Protein AF-A0A6A4GCD5-F1 (afdb_monomer)

Sequence (112 aa):
ACLWRMRKQFALQHAANCFMTFIFFMSSRQPARFQVSRSTGLVAMTELFAGGQQQPIFSTSDVVPFRFTPAFQNFLGPIVTEGVFAPSLMAIGRSLTETEVCKGNLLYKDIH

Organism: NCBI:txid1447944

Radius of gyration: 17.48 Å; Cα contacts (8 Å, |Δi|>4): 107; chains: 1; bounding box: 52×35×48 Å

Foldseek 3Di:
DQLVQLLLQLLLQLLVVLLVCLVQVWDDQDPVQWDADPRRNHIGGPDTDQDDDVDPDRHHPDPDSGDDDPVNCVSNDPCCCVVHNVVSNVVVVCVVPPDCVVVVVVVVVVPD

pLDDT: mean 81.47, std 13.57, range [47.88, 96.31]

InterPro domains:
  IPR000403 Phosphatidylinositol 3-/4-kinase, catalytic domain [PS50290] (1-112)
  IPR011009 Protein kinase-like domain superfamily [SSF56112] (3-98)

Structure (mmCIF, N/CA/C/O backbone):
data_AF-A0A6A4GCD5-F1
#
_entry.id   AF-A0A6A4GCD5-F1
#
loop_
_atom_site.group_PDB
_atom_site.id
_atom_site.type_symbol
_atom_site.label_atom_id
_atom_site.label_alt_id
_atom_site.label_comp_id
_atom_site.label_asym_id
_atom_site.label_entity_id
_atom_site.label_seq_id
_atom_site.pdbx_PDB_ins_code
_atom_site.Cartn_x
_atom_site.Cartn_y
_atom_site.Cartn_z
_atom_site.occupancy
_atom_site.B_iso_or_equiv
_atom_site.auth_seq_id
_atom_site.auth_comp_id
_atom_site.auth_asym_id
_atom_site.auth_atom_id
_atom_site.pdbx_PDB_model_num
ATOM 1 N N . ALA A 1 1 ? 3.331 -10.872 -18.044 1.00 60.28 1 ALA A N 1
ATOM 2 C CA . ALA A 1 1 ? 2.003 -10.747 -17.390 1.00 60.28 1 ALA A CA 1
ATOM 3 C C . ALA A 1 1 ? 2.014 -10.971 -15.864 1.00 60.28 1 ALA A C 1
ATOM 5 O O . ALA A 1 1 ? 1.301 -10.257 -15.167 1.00 60.28 1 ALA A O 1
ATOM 6 N N . CYS A 1 2 ? 2.771 -11.935 -15.311 1.00 80.50 2 CYS A N 1
ATOM 7 C CA . CYS A 1 2 ? 2.723 -12.247 -13.867 1.00 80.50 2 CYS A CA 1
ATOM 8 C C . CYS A 1 2 ? 3.266 -11.139 -12.949 1.00 80.50 2 CYS A C 1
ATOM 10 O O . CYS A 1 2 ? 2.625 -10.835 -11.951 1.00 80.50 2 CYS A O 1
ATOM 12 N N . LEU A 1 3 ? 4.381 -10.483 -13.303 1.00 86.81 3 LEU A N 1
ATOM 13 C CA . LEU A 1 3 ? 4.990 -9.451 -12.449 1.00 86.81 3 LEU A CA 1
ATOM 14 C C . LEU A 1 3 ? 4.065 -8.248 -12.210 1.00 86.81 3 LEU A C 1
ATOM 16 O O . LEU A 1 3 ? 3.947 -7.772 -11.088 1.00 86.81 3 LEU A O 1
ATOM 20 N N . TRP A 1 4 ? 3.371 -7.780 -13.250 1.00 88.81 4 TRP A N 1
ATOM 21 C CA . TRP A 1 4 ? 2.390 -6.698 -13.121 1.00 88.81 4 TRP A CA 1
ATOM 22 C C . TRP A 1 4 ? 1.266 -7.062 -12.146 1.00 88.81 4 TRP A C 1
ATOM 24 O O . TRP A 1 4 ? 0.966 -6.302 -11.227 1.00 88.81 4 TRP A O 1
ATOM 34 N N . ARG A 1 5 ? 0.685 -8.261 -12.305 1.00 88.94 5 ARG A N 1
ATOM 35 C CA . ARG A 1 5 ? -0.352 -8.768 -11.396 1.00 88.94 5 ARG A CA 1
ATOM 36 C C . ARG A 1 5 ? 0.168 -8.884 -9.963 1.00 88.94 5 ARG A C 1
ATOM 38 O O . ARG A 1 5 ? -0.534 -8.473 -9.049 1.00 88.94 5 ARG A O 1
ATOM 45 N N . MET A 1 6 ? 1.401 -9.358 -9.783 1.00 90.69 6 MET A N 1
ATOM 46 C CA . MET A 1 6 ? 2.056 -9.454 -8.477 1.00 90.69 6 MET A CA 1
ATOM 47 C C . MET A 1 6 ? 2.218 -8.080 -7.815 1.00 90.69 6 MET A C 1
ATOM 49 O O . MET A 1 6 ? 1.825 -7.919 -6.666 1.00 90.69 6 MET A O 1
ATOM 53 N N . ARG A 1 7 ? 2.724 -7.069 -8.539 1.00 91.56 7 ARG A N 1
ATOM 54 C CA . ARG A 1 7 ? 2.868 -5.689 -8.026 1.00 91.56 7 ARG A CA 1
ATOM 55 C C . ARG A 1 7 ? 1.520 -5.088 -7.639 1.00 91.56 7 ARG A C 1
ATOM 57 O O . ARG A 1 7 ? 1.414 -4.466 -6.589 1.00 91.56 7 ARG A O 1
ATOM 64 N N . LYS A 1 8 ? 0.488 -5.312 -8.459 1.00 92.50 8 LYS A N 1
ATOM 65 C CA . LYS A 1 8 ? -0.876 -4.856 -8.168 1.00 92.50 8 LYS A CA 1
ATOM 66 C C . LYS A 1 8 ? -1.431 -5.510 -6.899 1.00 92.50 8 LYS A C 1
ATOM 68 O O . LYS A 1 8 ? -1.947 -4.806 -6.041 1.00 92.50 8 LYS A O 1
ATOM 73 N N . GLN A 1 9 ? -1.308 -6.831 -6.763 1.00 93.00 9 GLN A N 1
ATOM 74 C CA . GLN A 1 9 ? -1.781 -7.558 -5.578 1.00 93.00 9 GLN A CA 1
ATOM 75 C C . GLN A 1 9 ? -1.024 -7.158 -4.310 1.00 93.00 9 GLN A C 1
ATOM 77 O O . GLN A 1 9 ? -1.648 -6.903 -3.279 1.00 93.00 9 GLN A O 1
ATOM 82 N N . PHE A 1 10 ? 0.298 -7.016 -4.417 1.00 92.44 10 PHE A N 1
ATOM 83 C CA . PHE A 1 10 ? 1.143 -6.519 -3.338 1.00 92.44 10 PHE A CA 1
ATOM 84 C C . PHE A 1 10 ? 0.704 -5.117 -2.895 1.00 92.44 10 PHE A C 1
ATOM 86 O O . PHE A 1 10 ? 0.533 -4.886 -1.704 1.00 92.44 10 PHE A O 1
ATOM 93 N N . ALA A 1 11 ? 0.472 -4.194 -3.838 1.00 94.12 11 ALA A N 1
ATOM 94 C CA . ALA A 1 11 ? 0.034 -2.831 -3.531 1.00 94.12 11 ALA A CA 1
ATOM 95 C C . ALA A 1 11 ? -1.291 -2.806 -2.755 1.00 94.12 11 ALA A C 1
ATOM 97 O O . ALA A 1 11 ? -1.399 -2.087 -1.767 1.00 94.12 11 ALA A O 1
ATOM 98 N N . LEU A 1 12 ? -2.272 -3.614 -3.172 1.00 94.31 12 LEU A N 1
ATOM 99 C CA . LEU A 1 12 ? -3.586 -3.693 -2.525 1.00 94.31 12 LEU A CA 1
ATOM 100 C C . LEU A 1 12 ? -3.487 -4.180 -1.074 1.00 94.31 12 LEU A C 1
ATOM 102 O O . LEU A 1 12 ? -4.036 -3.557 -0.167 1.00 94.31 12 LEU A O 1
ATOM 106 N N . GLN A 1 13 ? -2.757 -5.269 -0.839 1.00 93.06 13 GLN A N 1
ATOM 107 C CA . GLN A 1 13 ? -2.615 -5.830 0.508 1.00 93.06 13 GLN A CA 1
ATOM 108 C C . GLN A 1 13 ? -1.722 -4.990 1.405 1.00 93.06 13 GLN A C 1
ATOM 110 O O . GLN A 1 13 ? -2.021 -4.819 2.585 1.00 93.06 13 GLN A O 1
ATOM 115 N N . HIS A 1 14 ? -0.657 -4.415 0.848 1.00 92.12 14 HIS A N 1
ATOM 116 C CA . HIS A 1 14 ? 0.195 -3.504 1.598 1.00 92.12 14 HIS A CA 1
ATOM 117 C C . HIS A 1 14 ? -0.571 -2.239 2.005 1.00 92.12 14 HIS A C 1
ATOM 119 O O . HIS A 1 14 ? -0.418 -1.790 3.136 1.00 92.12 14 HIS A O 1
ATOM 125 N N . ALA A 1 15 ? -1.455 -1.711 1.145 1.00 93.81 15 ALA A N 1
ATOM 126 C CA . ALA A 1 15 ? -2.340 -0.594 1.494 1.00 93.81 15 ALA A CA 1
ATOM 127 C C . ALA A 1 15 ? -3.279 -0.954 2.655 1.00 93.81 15 ALA A C 1
ATOM 129 O O . ALA A 1 15 ? -3.361 -0.201 3.625 1.00 93.81 15 ALA A O 1
ATOM 130 N N . ALA A 1 16 ? -3.920 -2.126 2.606 1.00 92.19 16 ALA A N 1
ATOM 131 C CA . ALA A 1 16 ? -4.758 -2.608 3.704 1.00 92.19 16 ALA A CA 1
ATOM 132 C C . ALA A 1 16 ? -3.967 -2.758 5.013 1.00 92.19 16 ALA A C 1
ATOM 134 O O . ALA A 1 16 ? -4.434 -2.341 6.072 1.00 92.19 16 ALA A O 1
ATOM 135 N N . ASN A 1 17 ? -2.740 -3.278 4.945 1.00 90.81 17 ASN A N 1
ATOM 136 C CA . ASN A 1 17 ? -1.878 -3.395 6.114 1.00 90.81 17 ASN A CA 1
ATOM 137 C C . ASN A 1 17 ? -1.484 -2.026 6.686 1.00 90.81 17 ASN A C 1
ATOM 139 O O . ASN A 1 17 ? -1.593 -1.814 7.891 1.00 90.81 17 ASN A O 1
ATOM 143 N N . CYS A 1 18 ? -1.071 -1.079 5.836 1.00 91.38 18 CYS A N 1
ATOM 144 C CA . CYS A 1 18 ? -0.773 0.291 6.255 1.00 91.38 18 CYS A CA 1
ATOM 145 C C . CYS A 1 18 ? -1.976 0.933 6.952 1.00 91.38 18 CYS A C 1
ATOM 147 O O . CYS A 1 18 ? -1.819 1.501 8.032 1.00 91.38 18 CYS A O 1
ATOM 149 N N . PHE A 1 19 ? -3.167 0.775 6.375 1.00 91.31 19 PHE A N 1
ATOM 150 C CA . PHE A 1 19 ? -4.408 1.287 6.939 1.00 91.31 19 PHE A CA 1
ATOM 151 C C . PHE A 1 19 ? -4.720 0.687 8.319 1.00 91.31 19 PHE A C 1
ATOM 153 O O . PHE A 1 19 ? -4.962 1.429 9.270 1.00 91.31 19 PHE A O 1
ATOM 160 N N . MET A 1 20 ? -4.644 -0.642 8.460 1.00 88.75 20 MET A N 1
ATOM 161 C CA . MET A 1 20 ? -4.859 -1.319 9.746 1.00 88.75 20 MET A CA 1
ATOM 162 C C . MET A 1 20 ? -3.853 -0.859 10.802 1.00 88.75 20 MET A C 1
ATOM 164 O O . MET A 1 20 ? -4.243 -0.526 11.920 1.00 88.75 20 MET A O 1
ATOM 168 N N . THR A 1 21 ? -2.566 -0.777 10.443 1.00 87.31 21 THR A N 1
ATOM 169 C CA . THR A 1 21 ? -1.532 -0.342 11.392 1.00 87.31 21 THR A CA 1
ATOM 170 C C . THR A 1 21 ? -1.708 1.103 11.845 1.00 87.31 21 THR A C 1
ATOM 172 O O . THR A 1 21 ? -1.352 1.424 12.978 1.00 87.31 21 THR A O 1
ATOM 175 N N . PHE A 1 22 ? -2.279 1.946 10.980 1.00 88.19 22 PHE A N 1
ATOM 176 C CA . PHE A 1 22 ? -2.563 3.344 11.271 1.00 88.19 22 PHE A CA 1
ATOM 177 C C . PHE A 1 22 ? -3.752 3.498 12.227 1.00 88.19 22 PHE A C 1
ATOM 179 O O . PHE A 1 22 ? -3.611 4.152 13.255 1.00 88.19 22 PHE A O 1
ATOM 186 N N . ILE A 1 23 ? -4.896 2.863 11.939 1.00 87.81 23 ILE A N 1
ATOM 187 C CA . ILE A 1 23 ? -6.101 2.998 12.779 1.00 87.81 23 ILE A CA 1
ATOM 188 C C . ILE A 1 23 ? -5.938 2.334 14.148 1.00 87.81 23 ILE A C 1
ATOM 190 O O . ILE A 1 23 ? -6.387 2.884 15.150 1.00 87.81 23 ILE A O 1
ATOM 194 N N . PHE A 1 24 ? -5.294 1.167 14.214 1.00 84.81 24 PHE A N 1
ATOM 195 C CA . PHE A 1 24 ? -5.152 0.418 15.468 1.00 84.81 24 PHE A CA 1
ATOM 196 C C . PHE A 1 24 ? -3.881 0.759 16.260 1.00 84.81 24 PHE A C 1
ATOM 198 O O . PHE A 1 24 ? -3.559 0.052 17.213 1.00 84.81 24 PHE A O 1
ATOM 205 N N . PHE A 1 25 ? -3.146 1.812 15.876 1.00 81.25 25 PHE A N 1
ATOM 206 C CA . PHE A 1 25 ? -1.911 2.246 16.552 1.00 81.25 25 PHE A CA 1
ATOM 207 C C . PHE A 1 25 ? -0.917 1.095 16.776 1.00 81.25 25 PHE A C 1
ATOM 209 O O . PHE A 1 25 ? -0.322 0.925 17.841 1.00 81.25 25 PHE A O 1
ATOM 216 N N . MET A 1 26 ? -0.761 0.248 15.762 1.00 82.12 26 MET A N 1
ATOM 217 C CA . MET A 1 26 ? 0.005 -0.988 15.885 1.00 82.12 26 MET A CA 1
ATOM 218 C C . MET A 1 26 ? 1.496 -0.703 15.822 1.00 82.12 26 MET A C 1
ATOM 220 O O . MET A 1 26 ? 1.952 -0.143 14.827 1.00 82.12 26 MET A O 1
ATOM 224 N N . SER A 1 27 ? 2.270 -1.126 16.820 1.00 75.81 27 SER A N 1
ATOM 225 C CA . SER A 1 27 ? 3.723 -0.895 16.856 1.00 75.81 27 SER A CA 1
ATOM 226 C C . SER A 1 27 ? 4.525 -2.096 16.317 1.00 75.81 27 SER A C 1
ATOM 228 O O . SER A 1 27 ? 3.960 -3.101 15.888 1.00 75.81 27 SER A O 1
ATOM 230 N N . SER A 1 28 ? 5.861 -2.002 16.307 1.00 72.94 28 SER A N 1
ATOM 231 C CA . SER A 1 28 ? 6.786 -3.096 15.950 1.00 72.94 28 SER A CA 1
ATOM 232 C C . SER A 1 28 ? 6.653 -3.622 14.507 1.00 72.94 28 SER A C 1
ATOM 234 O O . SER A 1 28 ? 6.715 -4.821 14.228 1.00 72.94 28 SER A O 1
ATOM 236 N N . ARG A 1 29 ? 6.530 -2.709 13.534 1.00 77.75 29 ARG A N 1
ATOM 237 C CA . ARG A 1 29 ? 6.444 -3.020 12.089 1.00 77.75 29 ARG A CA 1
ATOM 238 C C . ARG A 1 29 ? 7.806 -3.412 11.496 1.00 77.75 29 ARG A C 1
ATOM 240 O O . ARG A 1 29 ? 8.331 -2.736 10.604 1.00 77.75 29 ARG A O 1
ATOM 247 N N . GLN A 1 30 ? 8.413 -4.479 12.009 1.00 82.88 30 GLN A N 1
ATOM 248 C CA . GLN A 1 30 ? 9.726 -4.968 11.582 1.00 82.88 30 GLN A CA 1
ATOM 249 C C . GLN A 1 30 ? 9.638 -5.710 10.237 1.00 82.88 30 GLN A C 1
ATOM 251 O O . GLN A 1 30 ? 8.641 -6.386 9.986 1.00 82.88 30 GLN A O 1
ATOM 256 N N . PRO A 1 31 ? 10.673 -5.654 9.372 1.00 82.38 31 PRO A N 1
ATOM 257 C CA . PRO A 1 31 ? 10.658 -6.338 8.074 1.00 82.38 31 PRO A CA 1
ATOM 258 C C . PRO A 1 31 ? 10.365 -7.841 8.170 1.00 82.38 31 PRO A C 1
ATOM 260 O O . PRO A 1 31 ? 9.639 -8.366 7.337 1.00 82.38 31 PRO A O 1
ATOM 263 N N . ALA A 1 32 ? 10.864 -8.510 9.215 1.00 85.00 32 ALA A N 1
ATOM 264 C CA . ALA A 1 32 ? 10.661 -9.942 9.448 1.00 85.00 32 ALA A CA 1
ATOM 265 C C . ALA A 1 32 ? 9.185 -10.335 9.660 1.00 85.00 32 ALA A C 1
ATOM 267 O O . ALA A 1 32 ? 8.826 -11.502 9.522 1.00 85.00 32 ALA A O 1
ATOM 268 N N . ARG A 1 33 ? 8.318 -9.367 9.982 1.00 85.25 33 ARG A N 1
ATOM 269 C CA . ARG A 1 33 ? 6.880 -9.590 10.165 1.00 85.25 33 ARG A CA 1
ATOM 270 C C . ARG A 1 33 ? 6.112 -9.630 8.847 1.00 85.25 33 ARG A C 1
ATOM 272 O O . ARG A 1 33 ? 4.988 -10.119 8.839 1.00 85.25 33 ARG A O 1
ATOM 279 N N . PHE A 1 34 ? 6.700 -9.152 7.751 1.00 86.88 34 PHE A N 1
ATOM 280 C CA . PHE A 1 34 ? 6.068 -9.136 6.435 1.00 86.88 34 PHE A CA 1
ATOM 281 C C . PHE A 1 34 ? 6.407 -10.412 5.670 1.00 86.88 34 PHE A C 1
ATOM 283 O O . PHE A 1 34 ? 7.540 -10.620 5.242 1.00 86.88 34 PHE A O 1
ATOM 290 N N . GLN A 1 35 ? 5.398 -11.249 5.468 1.00 88.94 35 GLN A N 1
ATOM 291 C CA . GLN A 1 35 ? 5.479 -12.465 4.674 1.00 88.94 35 GLN A CA 1
ATOM 292 C C . GLN A 1 35 ? 4.926 -12.175 3.283 1.00 88.94 35 GLN A C 1
ATOM 294 O O . GLN A 1 35 ? 3.781 -11.745 3.149 1.00 88.94 35 GLN A O 1
ATOM 299 N N . VAL A 1 36 ? 5.736 -12.394 2.246 1.00 87.00 36 VAL A N 1
ATOM 300 C CA . VAL A 1 36 ? 5.350 -12.122 0.855 1.00 87.00 36 VAL A CA 1
ATOM 301 C C . VAL A 1 36 ? 5.372 -13.412 0.051 1.00 87.00 36 VAL A C 1
ATOM 303 O O . VAL A 1 36 ? 6.415 -14.049 -0.113 1.00 87.00 36 VAL A O 1
ATOM 306 N N . SER A 1 37 ? 4.221 -13.787 -0.498 1.00 88.62 37 SER A N 1
ATOM 307 C CA . SER A 1 37 ? 4.112 -14.940 -1.384 1.00 88.62 37 SER A CA 1
ATOM 308 C C . SER A 1 37 ? 4.643 -14.600 -2.775 1.00 88.62 37 SER A C 1
ATOM 310 O O . SER A 1 37 ? 4.113 -13.733 -3.469 1.00 88.62 37 SER A O 1
ATOM 312 N N . ARG A 1 38 ? 5.672 -15.323 -3.225 1.00 81.69 38 ARG A N 1
ATOM 313 C CA . ARG A 1 38 ? 6.303 -15.112 -4.542 1.00 81.69 38 ARG A CA 1
ATOM 314 C C . ARG A 1 38 ? 5.466 -15.627 -5.716 1.00 81.69 38 ARG A C 1
ATOM 316 O O . ARG A 1 38 ? 5.679 -15.189 -6.841 1.00 81.69 38 ARG A O 1
ATOM 323 N N . SER A 1 39 ? 4.541 -16.555 -5.472 1.00 83.19 39 SER A N 1
ATOM 324 C CA . SER A 1 39 ? 3.674 -17.128 -6.511 1.00 83.19 39 SER A CA 1
ATOM 325 C C . SER A 1 39 ? 2.453 -16.255 -6.804 1.00 83.19 39 SER A C 1
ATOM 327 O O . SER A 1 39 ? 2.011 -16.178 -7.948 1.00 83.19 39 SER A O 1
ATOM 329 N N . THR A 1 40 ? 1.922 -15.577 -5.784 1.00 81.19 40 THR A N 1
ATOM 330 C CA . THR A 1 40 ? 0.653 -14.830 -5.858 1.00 81.19 40 THR A CA 1
ATOM 331 C C . THR A 1 40 ? 0.809 -13.324 -5.639 1.00 81.19 40 THR A C 1
ATOM 333 O O . THR A 1 40 ? -0.036 -12.552 -6.088 1.00 81.19 40 THR A O 1
ATOM 336 N N . GLY A 1 41 ? 1.889 -12.881 -4.990 1.00 80.38 41 GLY A N 1
ATOM 337 C CA . GLY A 1 41 ? 2.081 -11.488 -4.582 1.00 80.38 41 GLY A CA 1
ATOM 338 C C . GLY A 1 41 ? 1.309 -11.091 -3.327 1.00 80.38 41 GLY A C 1
ATOM 339 O O . GLY A 1 41 ? 1.227 -9.900 -3.041 1.00 80.38 41 GLY A O 1
ATOM 340 N N . LEU A 1 42 ? 0.730 -12.057 -2.602 1.00 86.75 42 LEU A N 1
ATOM 341 C CA . LEU A 1 42 ? 0.043 -11.793 -1.341 1.00 86.75 42 LEU A CA 1
ATOM 342 C C . LEU A 1 42 ? 1.034 -11.358 -0.253 1.00 86.75 42 LEU A C 1
ATOM 344 O O . LEU A 1 42 ? 2.150 -11.877 -0.192 1.00 86.75 42 LEU A O 1
ATOM 348 N N . VAL A 1 43 ? 0.613 -10.427 0.599 1.00 88.31 43 VAL A N 1
ATOM 349 C CA . VAL A 1 43 ? 1.388 -9.882 1.716 1.00 88.31 43 VAL A CA 1
ATOM 350 C C . VAL A 1 43 ? 0.588 -10.070 2.993 1.00 88.31 43 VAL A C 1
ATOM 352 O O . VAL A 1 43 ? -0.516 -9.547 3.113 1.00 88.31 43 VAL A O 1
ATOM 355 N N . ALA A 1 44 ? 1.166 -10.777 3.957 1.00 85.31 44 ALA A N 1
ATOM 356 C CA . ALA A 1 44 ? 0.612 -10.921 5.295 1.00 85.31 44 ALA A CA 1
ATOM 357 C C . ALA A 1 44 ? 1.579 -10.327 6.320 1.00 85.31 44 ALA A C 1
ATOM 359 O O . ALA A 1 44 ? 2.790 -10.536 6.235 1.00 85.31 44 ALA A O 1
ATOM 360 N N . MET A 1 45 ? 1.047 -9.601 7.300 1.00 86.25 45 MET A N 1
ATOM 361 C CA . MET A 1 45 ? 1.815 -9.151 8.455 1.00 86.25 45 MET A CA 1
ATOM 362 C C . MET A 1 45 ? 1.506 -10.056 9.646 1.00 86.25 45 MET A C 1
ATOM 364 O O . MET A 1 45 ? 0.347 -10.266 9.991 1.00 86.25 45 MET A O 1
ATOM 368 N N . THR A 1 46 ? 2.552 -10.614 10.248 1.00 80.31 46 THR A N 1
ATOM 369 C CA . THR A 1 46 ? 2.447 -11.489 11.424 1.00 80.31 46 THR A CA 1
ATOM 370 C C . THR A 1 46 ? 2.702 -10.679 12.692 1.00 80.31 46 THR A C 1
ATOM 372 O O . THR A 1 46 ? 3.550 -9.794 12.678 1.00 80.31 46 THR A O 1
ATOM 375 N N . GLU A 1 47 ? 2.011 -11.028 13.778 1.00 71.44 47 GLU A N 1
ATOM 376 C CA . GLU A 1 47 ? 1.993 -10.322 15.068 1.00 71.44 47 GLU A CA 1
ATOM 377 C C . GLU A 1 47 ? 1.373 -8.927 15.023 1.00 71.44 47 GLU A C 1
ATOM 379 O O . GLU A 1 47 ? 1.954 -7.947 14.559 1.00 71.44 47 GLU A O 1
ATOM 384 N N . LEU A 1 48 ? 0.167 -8.858 15.574 1.00 67.06 48 LEU A N 1
ATOM 385 C CA . LEU A 1 48 ? -0.638 -7.660 15.635 1.00 67.06 48 LEU A CA 1
ATOM 386 C C . LEU A 1 48 ? -0.758 -7.232 17.104 1.00 67.06 48 LEU A C 1
ATOM 388 O O . LEU A 1 48 ? -1.626 -7.718 17.821 1.00 67.06 48 LEU A O 1
ATOM 392 N N . PHE A 1 49 ? 0.144 -6.359 17.561 1.00 74.12 49 PHE A N 1
ATOM 393 C CA . PHE A 1 49 ? 0.097 -5.783 18.909 1.00 74.12 49 PHE A CA 1
ATOM 394 C C . PHE A 1 49 ? -0.315 -4.311 18.830 1.00 74.12 49 PHE A C 1
ATOM 396 O O . PHE A 1 49 ? 0.381 -3.496 18.215 1.00 74.12 49 PHE A O 1
ATOM 403 N N . ALA A 1 50 ? -1.454 -3.973 19.434 1.00 66.75 50 ALA A N 1
ATOM 404 C CA . ALA A 1 50 ? -1.872 -2.586 19.591 1.00 66.75 50 ALA A CA 1
ATOM 405 C C . ALA A 1 50 ? -0.946 -1.916 20.615 1.00 66.75 50 ALA A C 1
ATOM 407 O O . ALA A 1 50 ? -0.845 -2.373 21.754 1.00 66.75 50 ALA A O 1
ATOM 408 N N . GLY A 1 51 ? -0.237 -0.866 20.196 1.00 63.56 51 GLY A N 1
ATOM 409 C CA . GLY A 1 51 ? 0.622 -0.085 21.076 1.00 63.56 51 GLY A CA 1
ATOM 410 C C . GLY A 1 51 ? -0.236 0.688 22.069 1.00 63.56 51 GLY A C 1
ATOM 411 O O . GLY A 1 51 ? -0.700 1.783 21.779 1.00 63.56 51 GLY A O 1
ATOM 412 N N . GLY A 1 52 ? -0.494 0.091 23.227 1.00 61.84 52 GLY A N 1
ATOM 413 C CA . GLY A 1 52 ? -0.960 0.802 24.407 1.00 61.84 52 GLY A CA 1
ATOM 414 C C . GLY A 1 52 ? 0.235 1.036 25.316 1.00 61.84 52 GLY A C 1
ATOM 415 O O . GLY A 1 52 ? 0.976 0.100 25.622 1.00 61.84 52 GLY A O 1
ATOM 416 N N . GLN A 1 53 ? 0.441 2.278 25.748 1.00 60.41 53 GLN A N 1
ATOM 417 C CA . GLN A 1 53 ? 1.276 2.514 26.925 1.00 60.41 53 GLN A CA 1
ATOM 418 C C . GLN A 1 53 ? 0.580 1.901 28.152 1.00 60.41 53 GLN A C 1
ATOM 420 O O . GLN A 1 53 ? -0.543 1.415 28.077 1.00 60.41 53 GLN A O 1
ATOM 425 N N . GLN A 1 54 ? 1.219 1.937 29.316 1.00 64.62 54 GLN A N 1
ATOM 426 C CA . GLN A 1 54 ? 0.672 1.408 30.576 1.00 64.62 54 GLN A CA 1
ATOM 427 C C . GLN A 1 54 ? -0.679 2.044 31.004 1.00 64.62 54 GLN A C 1
ATOM 429 O O . GLN A 1 54 ? -1.283 1.624 31.987 1.00 64.62 54 GLN A O 1
ATOM 434 N N . GLN A 1 55 ? -1.156 3.046 30.257 1.00 69.00 55 GLN A N 1
ATOM 435 C CA . GLN A 1 55 ? -2.465 3.686 30.355 1.00 69.00 55 GLN A CA 1
ATOM 436 C C . GLN A 1 55 ? -3.325 3.338 29.125 1.00 69.00 55 GLN A C 1
ATOM 438 O O . GLN A 1 55 ? -2.760 3.132 28.052 1.00 69.00 55 GLN A O 1
ATOM 443 N N . PRO A 1 56 ? -4.671 3.337 29.225 1.00 71.88 56 PRO A N 1
ATOM 444 C CA . PRO A 1 56 ? -5.589 3.000 28.128 1.00 71.88 56 PRO A CA 1
ATOM 445 C C . PRO A 1 56 ? -5.671 4.118 27.069 1.00 71.88 56 PRO A C 1
ATOM 447 O O . PRO A 1 56 ? -6.741 4.616 2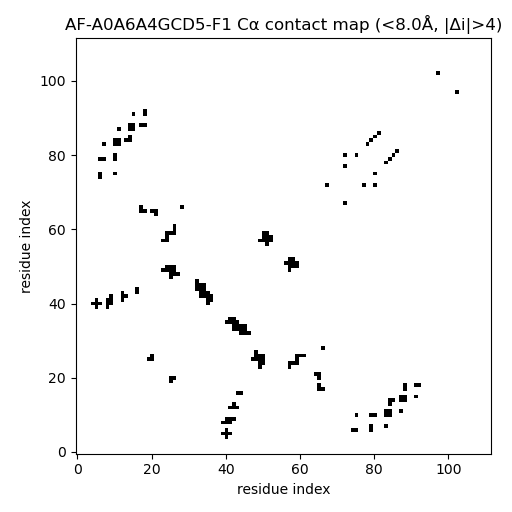6.730 1.00 71.88 56 PRO A O 1
ATOM 450 N N . ILE A 1 57 ? -4.517 4.545 26.570 1.00 76.50 57 ILE A N 1
ATOM 451 C CA . ILE A 1 57 ? -4.345 5.541 25.527 1.00 76.50 57 ILE A CA 1
ATOM 452 C C . ILE A 1 57 ? -3.787 4.800 24.320 1.00 76.50 57 ILE A C 1
ATOM 454 O O . ILE A 1 57 ? -2.698 4.226 24.377 1.00 76.50 57 ILE A O 1
ATOM 458 N N . PHE A 1 58 ? -4.532 4.835 23.220 1.00 74.88 58 PHE A N 1
ATOM 459 C CA . PHE A 1 58 ? -4.056 4.342 21.937 1.00 74.88 58 PHE A CA 1
ATOM 460 C C . PHE A 1 58 ? -3.075 5.357 21.353 1.00 74.88 58 PHE A C 1
ATOM 462 O O . PHE A 1 58 ? -3.470 6.423 20.881 1.00 74.88 58 PHE A O 1
ATOM 469 N N . SER A 1 59 ? -1.783 5.054 21.436 1.00 77.69 59 SER A N 1
ATOM 470 C CA . SER A 1 59 ? -0.731 5.892 20.870 1.00 77.69 59 SER A CA 1
ATOM 471 C C . SER A 1 59 ? 0.437 5.031 20.409 1.00 77.69 59 SER A C 1
ATOM 473 O O . SER A 1 59 ? 0.824 4.063 21.056 1.00 77.69 59 SER A O 1
ATOM 475 N N . THR A 1 60 ? 1.027 5.392 19.272 1.00 77.31 60 THR A N 1
ATOM 476 C CA . THR A 1 60 ? 2.277 4.780 18.818 1.00 77.31 60 THR A CA 1
ATOM 477 C C . THR A 1 60 ? 3.430 5.763 18.987 1.00 77.31 60 THR A C 1
ATOM 479 O O . THR A 1 60 ? 3.263 6.960 18.764 1.00 77.31 60 THR A O 1
ATOM 482 N N . SER A 1 61 ? 4.602 5.261 19.376 1.00 78.06 61 SER A N 1
ATOM 483 C CA . SER A 1 61 ? 5.852 6.027 19.468 1.00 78.06 61 SER A CA 1
ATOM 484 C C . SER A 1 61 ? 6.651 6.037 18.158 1.00 78.06 61 SER A C 1
ATOM 486 O O . SER A 1 61 ? 7.769 6.550 18.114 1.00 78.06 61 SER A O 1
ATOM 488 N N . ASP A 1 62 ? 6.107 5.459 17.084 1.00 79.38 62 ASP A N 1
ATOM 489 C CA . ASP A 1 62 ? 6.773 5.433 15.786 1.00 79.38 62 ASP A CA 1
ATOM 490 C C . ASP A 1 62 ? 6.811 6.823 15.133 1.00 79.38 62 ASP A C 1
ATOM 492 O O . ASP A 1 62 ? 5.798 7.510 15.033 1.00 79.38 62 ASP A O 1
ATOM 496 N N . VAL A 1 63 ? 7.970 7.192 14.579 1.00 82.12 63 VAL A N 1
ATOM 497 C CA . VAL A 1 63 ? 8.168 8.463 13.850 1.00 82.12 63 VAL A CA 1
ATOM 498 C C . VAL A 1 63 ? 7.347 8.526 12.555 1.00 82.12 63 VAL A C 1
ATOM 500 O O . VAL A 1 63 ? 7.035 9.606 12.060 1.00 82.12 63 VAL A O 1
ATOM 503 N N . VAL A 1 64 ? 7.001 7.367 11.984 1.00 85.38 64 VAL A N 1
ATOM 504 C CA . VAL A 1 64 ? 6.246 7.268 10.729 1.00 85.38 64 VAL A CA 1
ATOM 505 C C . VAL A 1 64 ? 4.883 6.614 10.955 1.00 85.38 64 VAL A C 1
ATOM 507 O O . VAL A 1 64 ? 4.818 5.577 11.623 1.00 85.38 64 VAL A O 1
ATOM 510 N N . PRO A 1 65 ? 3.804 7.135 10.340 1.00 82.06 65 PRO A N 1
ATOM 511 C CA . PRO A 1 65 ? 2.445 6.636 10.560 1.00 82.06 65 PRO A CA 1
ATOM 512 C C . PRO A 1 65 ? 2.244 5.208 10.037 1.00 82.06 65 PRO A C 1
ATOM 514 O O . PRO A 1 65 ? 1.504 4.423 10.618 1.00 82.06 65 PRO A O 1
ATOM 517 N N . PHE A 1 66 ? 2.931 4.838 8.955 1.00 84.69 66 PHE A N 1
ATOM 518 C CA . PHE A 1 66 ? 2.922 3.485 8.404 1.00 84.69 66 PHE A CA 1
ATOM 519 C C . PHE A 1 66 ? 4.234 3.188 7.676 1.00 84.69 66 PHE A C 1
ATOM 521 O O . PHE A 1 66 ? 5.014 4.079 7.336 1.00 84.69 66 PHE A O 1
ATOM 528 N N . ARG A 1 67 ? 4.505 1.901 7.440 1.00 86.19 67 ARG A N 1
ATOM 529 C CA . ARG A 1 67 ? 5.740 1.458 6.786 1.00 86.19 67 ARG A CA 1
ATOM 530 C C . ARG A 1 67 ? 5.604 1.516 5.265 1.00 86.19 67 ARG A C 1
ATOM 532 O O . ARG A 1 67 ? 5.023 0.621 4.656 1.00 86.19 67 ARG A O 1
ATOM 539 N N . PHE A 1 68 ? 6.238 2.506 4.648 1.00 87.81 68 PHE A N 1
ATOM 540 C CA . PHE A 1 68 ? 6.387 2.588 3.195 1.00 87.81 68 PHE A CA 1
ATOM 541 C C . PHE A 1 68 ? 7.842 2.883 2.815 1.00 87.81 68 PHE A C 1
ATOM 543 O O . PHE A 1 68 ? 8.215 4.010 2.509 1.00 87.81 68 PHE A O 1
ATOM 550 N N . THR A 1 69 ? 8.698 1.863 2.923 1.00 88.12 69 THR A N 1
ATOM 551 C CA . THR A 1 69 ? 10.152 2.012 2.766 1.00 88.12 69 THR A CA 1
ATOM 552 C C . THR A 1 69 ? 10.573 2.233 1.312 1.00 88.12 69 THR A C 1
ATOM 554 O O . THR A 1 69 ? 9.846 1.836 0.397 1.00 88.12 69 THR A O 1
ATOM 557 N N . PRO A 1 70 ? 11.796 2.747 1.073 1.00 90.44 70 PRO A N 1
ATOM 558 C CA . PRO A 1 70 ? 12.339 2.877 -0.278 1.00 90.44 70 PRO A CA 1
ATOM 559 C C . PRO A 1 70 ? 12.322 1.566 -1.078 1.00 90.44 70 PRO A C 1
ATOM 561 O O . PRO A 1 70 ? 12.096 1.583 -2.281 1.00 90.44 70 PRO A O 1
ATOM 564 N N . ALA A 1 71 ? 12.503 0.407 -0.435 1.00 90.06 71 ALA A N 1
ATOM 565 C CA . ALA A 1 71 ? 12.428 -0.889 -1.114 1.00 90.06 71 ALA A CA 1
ATOM 566 C C . ALA A 1 71 ? 11.029 -1.167 -1.697 1.00 90.06 71 ALA A C 1
ATOM 568 O O . ALA A 1 71 ? 10.911 -1.618 -2.835 1.00 90.06 71 ALA A O 1
ATOM 569 N N . PHE A 1 72 ? 9.965 -0.852 -0.951 1.00 89.31 72 PHE A N 1
ATOM 570 C CA . PHE A 1 72 ? 8.590 -0.998 -1.435 1.00 89.31 72 PHE A CA 1
ATOM 571 C C . PHE A 1 72 ? 8.250 0.035 -2.507 1.00 89.31 72 PHE A C 1
ATOM 573 O O . PHE A 1 72 ? 7.635 -0.320 -3.509 1.00 89.31 72 PHE A O 1
ATOM 580 N N . GLN A 1 73 ? 8.710 1.276 -2.342 1.00 92.00 73 GLN A N 1
ATOM 581 C CA . GLN A 1 73 ? 8.551 2.335 -3.343 1.00 92.00 73 GLN A CA 1
ATOM 582 C C . GLN A 1 73 ? 9.206 1.955 -4.676 1.00 92.00 73 GLN A C 1
ATOM 584 O O . GLN A 1 73 ? 8.573 2.060 -5.723 1.00 92.00 73 GLN A O 1
ATOM 589 N N . ASN A 1 74 ? 10.433 1.428 -4.642 1.00 93.38 74 ASN A N 1
ATOM 590 C CA . ASN A 1 74 ? 11.123 0.934 -5.835 1.00 93.38 74 ASN A CA 1
ATOM 591 C C . ASN A 1 74 ? 10.401 -0.272 -6.450 1.00 93.38 74 ASN A C 1
ATOM 593 O O . ASN A 1 74 ? 10.209 -0.335 -7.665 1.00 93.38 74 ASN A O 1
ATOM 597 N N . PHE A 1 75 ? 9.952 -1.219 -5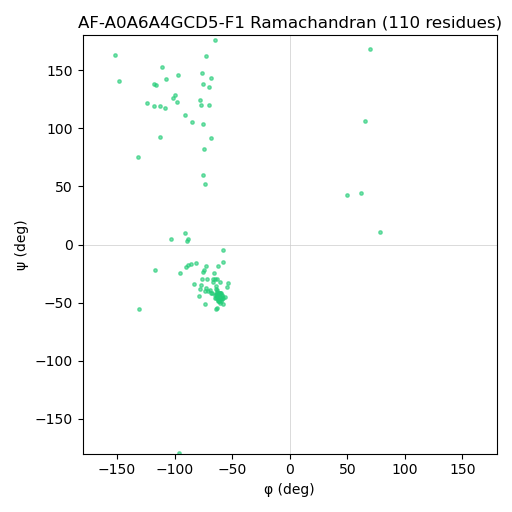.619 1.00 91.06 75 PHE A N 1
ATOM 598 C CA . PHE A 1 75 ? 9.224 -2.388 -6.103 1.00 91.06 75 PHE A CA 1
ATOM 599 C C . PHE A 1 75 ? 7.891 -2.013 -6.762 1.00 91.06 75 PHE A C 1
ATOM 601 O O . PHE A 1 75 ? 7.565 -2.558 -7.813 1.00 91.06 75 PHE A O 1
ATOM 608 N N . LEU A 1 76 ? 7.126 -1.068 -6.216 1.00 92.81 76 LEU A N 1
ATOM 609 C CA . LEU A 1 76 ? 5.856 -0.618 -6.799 1.00 92.81 76 LEU A CA 1
ATOM 610 C C . LEU A 1 76 ? 6.048 0.331 -7.982 1.00 92.81 76 LEU A C 1
ATOM 612 O O . LEU A 1 76 ? 5.345 0.221 -8.988 1.00 92.81 76 LEU A O 1
ATOM 616 N N . GLY A 1 77 ? 7.041 1.208 -7.901 1.00 94.62 77 GLY A N 1
ATOM 617 C CA . GLY A 1 77 ? 7.223 2.314 -8.829 1.00 94.62 77 GLY A CA 1
ATOM 618 C C . GLY A 1 77 ? 6.144 3.397 -8.672 1.00 94.62 77 GLY A C 1
ATOM 619 O O . GLY A 1 77 ? 5.116 3.180 -8.020 1.00 94.62 77 GLY A O 1
ATOM 620 N N . PRO A 1 78 ? 6.344 4.566 -9.299 1.00 94.25 78 PRO A N 1
ATOM 621 C CA . PRO A 1 78 ? 5.454 5.717 -9.134 1.00 94.25 78 PRO A CA 1
ATOM 622 C C . PRO A 1 78 ? 4.035 5.439 -9.649 1.00 94.25 78 PRO A C 1
ATOM 624 O O . PRO A 1 78 ? 3.059 5.780 -8.994 1.00 94.25 78 PRO A O 1
ATOM 627 N N . ILE A 1 79 ? 3.911 4.725 -10.773 1.00 94.69 79 ILE A N 1
ATOM 628 C CA . ILE A 1 79 ? 2.615 4.455 -11.417 1.00 94.69 79 ILE A CA 1
ATOM 629 C C . ILE A 1 79 ? 1.708 3.600 -10.524 1.00 94.69 79 ILE A C 1
ATOM 631 O O . ILE A 1 79 ? 0.532 3.907 -10.368 1.00 94.69 79 ILE A O 1
ATOM 635 N N . VAL A 1 80 ? 2.227 2.519 -9.932 1.00 95.25 80 VAL A N 1
ATOM 636 C CA . VAL A 1 80 ? 1.407 1.644 -9.072 1.00 95.25 80 VAL A CA 1
ATOM 637 C C . VAL A 1 80 ? 1.175 2.291 -7.708 1.00 95.25 80 VAL A C 1
ATOM 639 O O . VAL A 1 80 ? 0.130 2.070 -7.101 1.00 95.25 80 VAL A O 1
ATOM 642 N N . THR A 1 81 ? 2.117 3.108 -7.236 1.00 95.44 81 THR A N 1
ATOM 643 C CA . THR A 1 81 ? 1.976 3.835 -5.970 1.00 95.44 81 THR A CA 1
ATOM 644 C C . THR A 1 81 ? 0.810 4.823 -6.034 1.00 95.44 81 THR A C 1
ATOM 646 O O . THR A 1 81 ? -0.130 4.709 -5.250 1.00 95.44 81 THR A O 1
ATOM 649 N N . GLU A 1 82 ? 0.803 5.709 -7.027 1.00 95.38 82 GLU A N 1
ATOM 650 C CA . GLU A 1 82 ? -0.257 6.713 -7.179 1.00 95.38 82 GLU A CA 1
ATOM 651 C C . GLU A 1 82 ? -1.545 6.125 -7.771 1.00 95.38 82 GLU A C 1
ATOM 653 O O . GLU A 1 82 ? -2.645 6.512 -7.395 1.00 95.38 82 GLU A O 1
ATOM 658 N N . GLY A 1 83 ? -1.433 5.155 -8.683 1.00 94.94 83 GLY A N 1
ATOM 659 C CA . GLY A 1 83 ? -2.581 4.608 -9.413 1.00 94.94 83 GLY A CA 1
ATOM 660 C C . GLY A 1 83 ? -3.290 3.437 -8.732 1.00 94.94 83 GLY A C 1
ATOM 661 O O . GLY A 1 83 ? -4.411 3.103 -9.11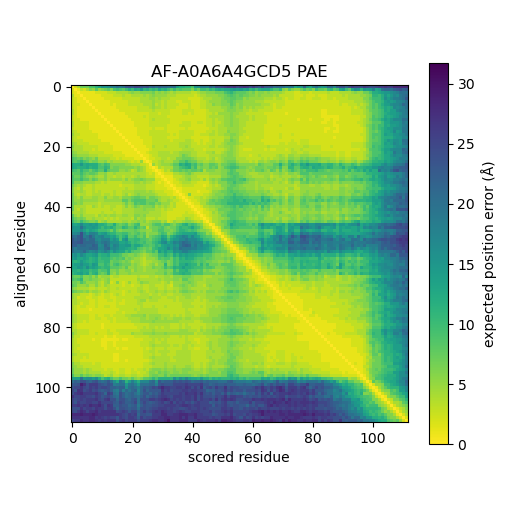0 1.00 94.94 83 GLY A O 1
ATOM 662 N N . VAL A 1 84 ? -2.657 2.775 -7.758 1.00 95.69 84 VAL A N 1
ATOM 663 C CA . VAL A 1 84 ? -3.244 1.615 -7.065 1.00 95.69 84 VAL A CA 1
ATOM 664 C C . VAL A 1 84 ? -3.138 1.765 -5.557 1.00 95.69 84 VAL A C 1
ATOM 666 O O 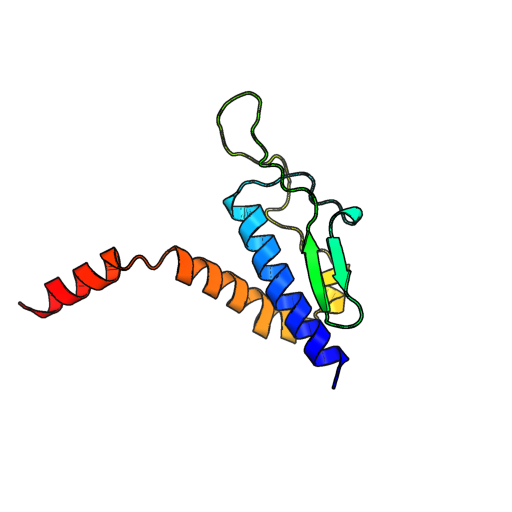. VAL A 1 84 ? -4.158 1.692 -4.882 1.00 95.69 84 VAL A O 1
ATOM 669 N N . PHE A 1 85 ? -1.941 1.975 -5.010 1.00 95.31 85 PHE A N 1
ATOM 670 C CA . PHE A 1 85 ? -1.739 1.976 -3.558 1.00 95.31 85 PHE A CA 1
ATOM 671 C C . PHE A 1 85 ? -2.495 3.121 -2.862 1.00 95.31 85 PHE A C 1
ATOM 673 O O . PHE A 1 85 ? -3.337 2.854 -2.002 1.00 95.31 85 PHE A O 1
ATOM 680 N N . ALA A 1 86 ? -2.262 4.371 -3.270 1.00 95.12 86 ALA A N 1
ATOM 681 C CA . ALA A 1 86 ? -2.919 5.549 -2.700 1.00 95.12 86 ALA A CA 1
ATOM 682 C C . ALA A 1 86 ? -4.462 5.513 -2.804 1.00 95.12 86 ALA A C 1
ATOM 684 O O . ALA A 1 86 ? -5.126 5.645 -1.772 1.00 95.12 86 ALA A O 1
ATOM 685 N N . PRO A 1 87 ? -5.077 5.263 -3.981 1.00 96.31 87 PRO A N 1
ATOM 686 C CA . PRO A 1 87 ? -6.533 5.203 -4.088 1.00 96.31 87 PRO A CA 1
ATOM 687 C C . PRO A 1 87 ? -7.132 4.019 -3.328 1.00 96.31 87 PRO A C 1
ATOM 689 O O . PRO A 1 87 ? -8.245 4.135 -2.827 1.00 96.31 87 PRO A O 1
ATOM 692 N N . SER A 1 88 ? -6.408 2.905 -3.179 1.00 95.69 88 SER A N 1
ATOM 693 C CA . SER A 1 88 ? -6.885 1.776 -2.368 1.00 95.69 88 SER A CA 1
ATOM 694 C C . SER A 1 88 ? -6.926 2.127 -0.885 1.00 95.69 88 SER A C 1
ATOM 696 O O . SER A 1 88 ? -7.909 1.820 -0.218 1.00 95.69 88 SER A O 1
ATOM 698 N N . LEU A 1 89 ? -5.905 2.826 -0.377 1.00 94.31 89 LEU A N 1
ATOM 699 C CA . LEU A 1 89 ? -5.898 3.345 0.993 1.00 94.31 89 LEU A CA 1
ATOM 700 C C . LEU A 1 89 ? -7.102 4.273 1.235 1.00 94.31 89 LEU A C 1
ATOM 702 O O . LEU A 1 89 ? -7.824 4.123 2.222 1.00 94.31 89 LEU A O 1
ATOM 706 N N . MET A 1 90 ? -7.351 5.189 0.293 1.00 93.81 90 MET A N 1
ATOM 707 C CA . MET A 1 90 ? -8.486 6.114 0.340 1.00 93.81 90 MET A CA 1
ATOM 708 C C . MET A 1 90 ? -9.832 5.391 0.276 1.00 93.81 90 MET A C 1
ATOM 710 O O . MET A 1 90 ? -10.733 5.714 1.047 1.00 93.81 90 MET A O 1
ATOM 714 N N . ALA A 1 91 ? -9.973 4.407 -0.613 1.00 94.56 91 ALA A N 1
ATOM 715 C CA . ALA A 1 91 ? -11.193 3.623 -0.758 1.00 94.56 91 ALA A CA 1
ATOM 716 C C . ALA A 1 91 ? -11.526 2.855 0.527 1.00 94.56 91 ALA A C 1
ATOM 718 O O . ALA A 1 91 ? -12.678 2.878 0.956 1.00 94.56 91 ALA A O 1
ATOM 719 N N . ILE A 1 92 ? -10.525 2.252 1.181 1.00 94.12 92 ILE A N 1
ATOM 720 C CA . ILE A 1 92 ? -10.709 1.574 2.472 1.00 94.12 92 ILE A CA 1
ATOM 721 C C . ILE A 1 92 ? -11.202 2.579 3.522 1.00 94.12 92 ILE A C 1
ATOM 723 O O . ILE A 1 92 ? -12.241 2.356 4.145 1.00 94.12 92 ILE A O 1
ATOM 727 N N . GLY A 1 93 ? -10.532 3.728 3.657 1.00 91.50 93 GLY A N 1
ATOM 728 C CA . GLY A 1 93 ? -10.945 4.776 4.596 1.00 91.50 93 GLY A CA 1
ATOM 729 C C . GLY A 1 93 ? -12.361 5.294 4.342 1.00 91.50 93 GLY A C 1
ATOM 730 O O . GLY A 1 93 ? -13.151 5.427 5.275 1.00 91.50 93 GLY A O 1
ATOM 731 N N . ARG A 1 94 ? -12.725 5.526 3.077 1.00 90.00 94 ARG A N 1
ATOM 732 C CA . ARG A 1 94 ? -14.085 5.923 2.682 1.00 90.00 94 ARG A CA 1
ATOM 733 C C . ARG A 1 94 ? -15.110 4.843 3.006 1.00 90.00 94 ARG A C 1
ATOM 735 O O . ARG A 1 94 ? -16.133 5.165 3.590 1.00 90.00 94 ARG A O 1
ATOM 742 N N . SER A 1 95 ? -14.822 3.580 2.700 1.00 89.75 95 SER A N 1
ATOM 743 C CA . SER A 1 95 ? -15.757 2.475 2.947 1.00 89.75 95 SER A CA 1
ATOM 744 C C . SER A 1 95 ? -16.068 2.259 4.429 1.00 89.75 95 SER A C 1
ATOM 746 O O . SER A 1 95 ? -17.170 1.844 4.762 1.00 89.75 95 SER A O 1
ATOM 748 N N . LEU A 1 96 ? -15.125 2.577 5.321 1.00 87.12 96 LEU A N 1
ATOM 749 C CA . LEU A 1 96 ? -15.313 2.439 6.767 1.00 87.12 96 LEU A CA 1
ATOM 750 C C . LEU A 1 96 ? -15.888 3.697 7.430 1.00 87.12 96 LEU A C 1
ATOM 752 O O . LEU A 1 96 ? -16.404 3.619 8.540 1.00 87.12 96 LEU A O 1
ATOM 756 N N . THR A 1 97 ? -15.789 4.857 6.776 1.00 85.75 97 THR A N 1
ATOM 757 C CA . THR A 1 97 ? -16.344 6.126 7.284 1.00 85.75 97 THR A CA 1
ATOM 758 C C . THR A 1 97 ? -17.730 6.423 6.728 1.00 85.75 97 THR A C 1
ATOM 760 O O . THR A 1 97 ? -18.506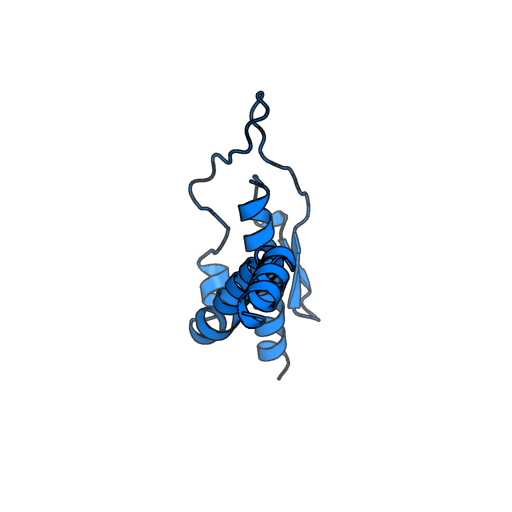 7.140 7.360 1.00 85.75 97 THR A O 1
ATOM 763 N N . GLU A 1 98 ? -18.065 5.870 5.563 1.00 79.75 98 GLU A N 1
ATOM 764 C CA . GLU A 1 98 ? -19.390 5.963 4.968 1.00 79.75 98 GLU A CA 1
ATOM 765 C C . GLU A 1 98 ? -20.362 5.037 5.711 1.00 79.75 98 GLU A C 1
ATOM 767 O O . GLU A 1 98 ? -20.63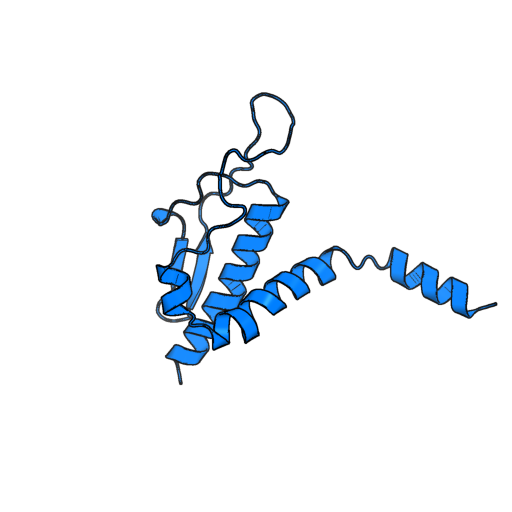6 3.914 5.305 1.00 79.75 98 GLU A O 1
ATOM 772 N N . THR A 1 99 ? -20.886 5.523 6.833 1.00 59.75 99 THR A N 1
ATOM 773 C CA . THR A 1 99 ? -21.992 4.880 7.537 1.00 59.75 99 THR A CA 1
ATOM 774 C C . THR A 1 99 ? -23.300 5.137 6.794 1.00 59.75 99 THR A C 1
ATOM 776 O O . THR A 1 99 ? -23.599 6.251 6.358 1.00 59.75 99 THR A O 1
ATOM 779 N N . GLU A 1 100 ? -24.136 4.109 6.689 1.00 57.03 100 GLU A N 1
ATOM 780 C CA . GLU A 1 100 ? -25.503 4.208 6.167 1.00 57.03 100 GLU A CA 1
ATOM 781 C C . GLU A 1 100 ? -26.401 5.193 6.942 1.00 57.03 100 GLU A C 1
ATOM 783 O O . GLU A 1 100 ? -27.384 5.681 6.393 1.00 57.03 100 GLU A O 1
ATOM 788 N N . VAL A 1 101 ? -25.997 5.616 8.146 1.00 54.16 101 VAL A N 1
ATOM 789 C CA . VAL A 1 101 ? -26.603 6.737 8.889 1.00 54.16 101 VAL A CA 1
ATOM 790 C C . VAL A 1 101 ? -26.477 8.066 8.125 1.00 54.16 101 VAL A C 1
ATOM 792 O O . VAL A 1 101 ? -27.439 8.828 8.039 1.00 54.16 101 VAL A O 1
ATOM 795 N N . CYS A 1 102 ? -25.326 8.337 7.501 1.00 49.22 102 CYS A N 1
ATOM 796 C CA . CYS A 1 102 ? -25.145 9.530 6.669 1.00 49.22 102 CYS A CA 1
ATOM 797 C C . CYS A 1 102 ? -25.914 9.438 5.340 1.00 49.22 102 CYS A C 1
ATOM 799 O O . CYS A 1 102 ? -26.365 10.464 4.837 1.00 49.22 102 CYS A O 1
ATOM 801 N N . LYS A 1 103 ? -26.115 8.229 4.792 1.00 49.31 103 LYS A N 1
ATOM 802 C CA . LYS A 1 103 ? -26.957 8.015 3.597 1.00 49.31 103 LYS A CA 1
ATOM 803 C C . LYS A 1 103 ? -28.453 8.153 3.912 1.00 49.31 103 LYS A C 1
ATOM 805 O O . LYS A 1 103 ? -29.176 8.776 3.140 1.00 49.31 103 LYS A O 1
ATOM 810 N N . GLY A 1 104 ? -28.906 7.650 5.062 1.00 50.47 104 GLY A N 1
ATOM 811 C CA . GLY A 1 104 ? -30.291 7.780 5.529 1.00 50.47 104 GLY A CA 1
ATOM 812 C C . GLY A 1 104 ? -30.708 9.231 5.795 1.00 50.47 104 GLY A C 1
ATOM 813 O O . GLY A 1 104 ? -31.826 9.619 5.465 1.00 50.47 104 GLY A O 1
ATOM 814 N N . ASN A 1 105 ? -29.790 10.067 6.291 1.00 49.25 105 ASN A N 1
ATOM 815 C CA . ASN A 1 105 ? -30.043 11.499 6.492 1.00 49.25 105 ASN A CA 1
ATOM 816 C C . ASN A 1 105 ? -30.093 12.323 5.192 1.00 49.25 105 ASN A C 1
ATOM 818 O O . ASN A 1 105 ? -30.622 13.434 5.221 1.00 49.25 105 ASN A O 1
ATOM 822 N N . LEU A 1 106 ? -29.564 11.816 4.069 1.00 54.47 106 LEU A N 1
ATOM 823 C CA . LEU A 1 106 ? -29.806 12.423 2.754 1.00 54.47 106 LEU A CA 1
ATOM 824 C C . LEU A 1 106 ? -31.183 12.026 2.211 1.00 54.47 106 LEU A C 1
ATOM 826 O O . LEU A 1 106 ? -31.939 12.908 1.829 1.00 54.47 106 LEU A O 1
ATOM 830 N N . LEU A 1 107 ? -31.571 10.747 2.303 1.00 55.06 107 LEU A N 1
ATOM 831 C CA . LEU A 1 107 ? -32.912 10.308 1.885 1.00 55.06 107 LEU A CA 1
ATOM 832 C C . LEU A 1 107 ? -34.041 10.998 2.668 1.00 55.06 107 LEU A C 1
ATOM 834 O O . LEU A 1 107 ? -35.101 11.247 2.108 1.00 55.06 107 LEU A O 1
ATOM 838 N N . TYR A 1 108 ? -33.823 11.348 3.940 1.00 52.19 108 TYR A N 1
ATOM 839 C CA . TYR A 1 108 ? -34.794 12.126 4.720 1.00 52.19 108 TYR A CA 1
ATOM 840 C C . TYR A 1 108 ? -34.828 13.619 4.333 1.00 52.19 108 TYR A C 1
ATOM 842 O O . TYR A 1 108 ? -35.835 14.290 4.545 1.00 52.19 108 TYR A O 1
ATOM 850 N N . LYS A 1 109 ? -33.742 14.153 3.759 1.00 53.59 109 LYS A N 1
ATOM 851 C CA . LYS A 1 109 ? -33.660 15.545 3.287 1.00 53.59 109 LYS A CA 1
ATOM 852 C C . LYS A 1 109 ? -34.188 15.750 1.867 1.00 53.59 109 LYS A C 1
ATOM 854 O O . LYS A 1 109 ? -34.482 16.886 1.528 1.00 53.59 109 LYS A O 1
ATOM 859 N N . ASP A 1 110 ? -34.346 14.686 1.085 1.00 54.41 110 ASP A N 1
ATOM 860 C CA . ASP A 1 110 ? -34.888 14.745 -0.280 1.00 54.41 110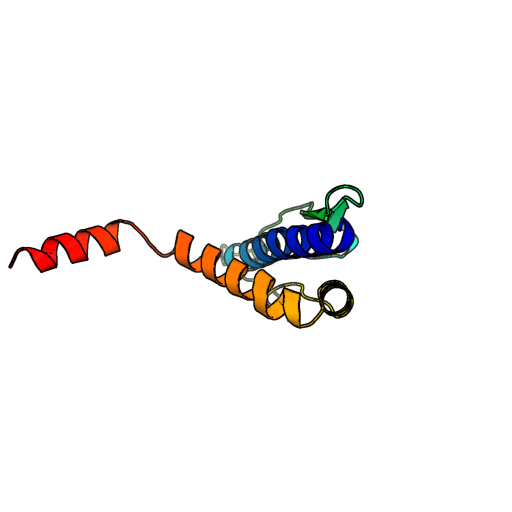 ASP A CA 1
ATOM 861 C C . ASP A 1 110 ? -36.431 14.595 -0.336 1.00 54.41 110 ASP A C 1
ATOM 863 O O . ASP A 1 110 ? -37.010 14.565 -1.420 1.00 54.41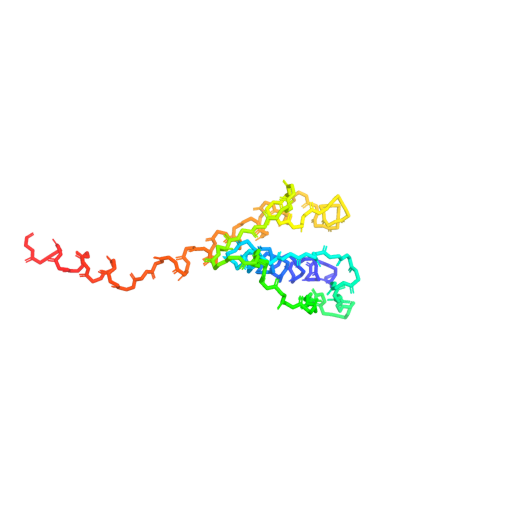 110 ASP A O 1
ATOM 867 N N . ILE A 1 111 ? -37.114 14.490 0.818 1.00 58.78 111 ILE A N 1
ATOM 868 C CA . ILE A 1 111 ? -38.582 14.304 0.929 1.00 58.78 111 ILE A CA 1
ATOM 869 C C . ILE A 1 111 ? -39.322 15.610 1.319 1.00 58.78 111 ILE A C 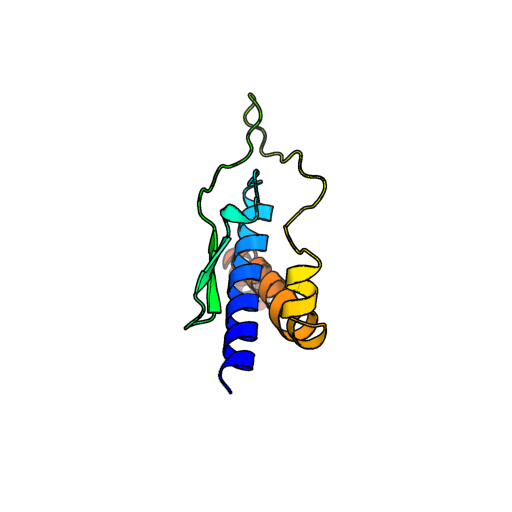1
ATOM 871 O O . ILE A 1 111 ? -40.543 15.610 1.475 1.00 58.78 111 ILE A O 1
ATOM 875 N N . HIS A 1 112 ? -38.625 16.747 1.423 1.00 47.88 112 HIS A N 1
ATOM 876 C CA . HIS A 1 112 ? -39.231 18.057 1.703 1.00 47.88 112 HIS A CA 1
ATOM 877 C C . HIS A 1 112 ? -38.774 19.142 0.732 1.00 47.88 112 HIS A C 1
ATOM 879 O O . HIS A 1 112 ? -37.547 19.276 0.535 1.00 47.88 112 HIS A O 1
#

Nearest PDB structures (foldseek):
  9c47-assembly1_C  TM=9.504E-01  e=6.238E-04  Homo sapiens
  7kts-assembly1_A  TM=9.300E-01  e=5.848E-04  Homo sapiens
  8xvv-assembly1_L  TM=9.292E-01  e=1.540E-03  Homo sapiens
  6z3r-assembly1_A  TM=7.945E-01  e=1.067E-02  Homo sapiens
  7pw8-assembly1_A  TM=8.032E-01  e=1.907E-02  Homo sapiens

Mean predicted aligned error: 8.43 Å

Secondary structure (DSSP, 8-state):
-HHHHHHHHHHHHHHHHHHHHHHTTB----GGGEEE-TTT--EEE----B-B-SSS-B----SSSS---HHHHHHHHHHHIIIIIHHHHHHHHHHHH--HHHHHHHHTTTT-

Solvent-accessible surface area (backbone atoms only — not comparable to full-atom values): 6541 Å² total; per-residue (Å²): 118,66,67,63,52,24,44,53,41,29,32,50,36,48,25,52,49,36,49,51,34,45,79,54,22,41,50,86,89,48,76,89,31,57,46,70,40,89,90,64,21,48,52,47,79,56,85,90,48,63,27,55,56,104,51,104,46,85,46,58,92,64,95,55,78,54,90,78,49,72,69,56,48,62,68,45,32,71,65,43,39,64,72,42,21,51,54,46,40,50,50,55,54,47,63,74,66,62,46,67,68,66,54,50,56,47,62,65,57,74,75,112